Protein AF-A0A7Y5F220-F1 (afdb_monomer)

Mean predicted aligned error: 10.89 Å

Radius of gyration: 19.37 Å; Cα contacts (8 Å, |Δi|>4): 154; chains: 1; bounding box: 37×71×41 Å

pLDDT: mean 78.8, std 21.24, range [31.64, 95.75]

Nearest PDB structures (foldseek):
  3aax-assembly2_B  TM=9.443E-01  e=2.904E-07  Mycobacterium tuberculosis
  3aax-assembly1_A  TM=9.428E-01  e=3.539E-07  Mycobacterium tuberculosis
  3hwi-assembly2_B  TM=8.408E-01  e=4.038E-07  Mycobacterium tuberculosis
  3aay-assembly2_B  TM=8.933E-01  e=9.514E-07  Mycobacterium tuberculosis
  3aay-assembly1_A  TM=9.345E-01  e=2.732E-06  Mycobacterium tuberculosis

Sequence (133 aa):
MASRTSGSSKFSDRGGHLGKQFPFGFPLYAAGHIPGAINLAAYRKAEVDGSFKAWCAPIVREDGMSKSPEELIVLVQSVGITSAKENITHCLSGGLSTNAWFVLTQLLGDPNLREHDRFWAEWGNPVDMPVEK

Foldseek 3Di:
DDDDDDDDDDPDDPPDDPDDADPPRADDFDPFDAPPDQDQDWDFDADPVRHTDDIGGPQADPVRHGDALVVVVVSCVVSPHDLVAQAEFAAAQCPRRVVVQCCCCVRVVSPRYYYDNCHSSNQRPDPPRDGHD

Secondary structure (DSSP, 8-state):
---PPP----------------TT----PPSSB-TT------EEEE-TTS-EEEEE-TTB-TTSPBPPHHHHHHHHHHTT--TTS-EEE--SSSHHHHHHHHHHHHHH--TTEEE-SS-HHHHTSSTTS--B-

Solvent-accessible surface area (backbone atoms only — not comparable to full-atom values): 8644 Å² total; per-residue (Å²): 140,86,86,81,84,86,81,85,75,87,84,77,80,88,79,81,82,90,82,70,66,51,101,78,74,50,77,78,53,58,87,58,44,61,68,92,64,76,78,79,69,62,45,83,42,56,44,97,88,63,46,86,68,47,80,42,54,80,60,44,43,96,87,69,45,69,52,53,61,71,58,44,52,54,54,40,46,75,65,72,50,59,77,92,44,80,42,72,34,61,35,60,79,42,72,62,18,52,51,50,43,49,49,44,37,73,66,65,58,38,86,43,62,42,72,46,88,74,16,41,68,62,54,34,58,54,89,83,53,75,70,36,121

Structure (mmCIF, N/CA/C/O backbone):
data_AF-A0A7Y5F220-F1
#
_entry.id   AF-A0A7Y5F220-F1
#
loop_
_atom_site.group_PDB
_atom_site.id
_atom_site.type_symbol
_atom_site.label_atom_id
_atom_site.label_alt_id
_atom_site.label_comp_id
_atom_site.label_asym_id
_atom_site.label_entity_id
_atom_site.label_seq_id
_atom_site.pdbx_PDB_ins_code
_atom_site.Cartn_x
_atom_site.Cartn_y
_atom_site.Cartn_z
_atom_site.occupancy
_atom_site.B_iso_or_equiv
_atom_site.auth_seq_id
_atom_site.auth_comp_id
_atom_site.auth_asym_id
_atom_site.auth_atom_id
_atom_site.pdbx_PDB_model_num
ATOM 1 N N . MET A 1 1 ? 15.619 -47.657 -21.006 1.00 38.44 1 MET A N 1
ATOM 2 C CA . MET A 1 1 ? 15.437 -47.015 -22.325 1.00 38.44 1 MET A CA 1
ATOM 3 C C . MET A 1 1 ? 14.268 -46.058 -22.215 1.00 38.44 1 MET A C 1
ATOM 5 O O . MET A 1 1 ? 13.185 -46.485 -21.847 1.00 38.44 1 MET A O 1
ATOM 9 N N . ALA A 1 2 ? 14.533 -44.767 -22.396 1.00 31.86 2 ALA A N 1
ATOM 10 C CA . ALA A 1 2 ? 13.570 -43.683 -22.258 1.00 31.86 2 ALA A CA 1
ATOM 11 C C . ALA A 1 2 ? 13.035 -43.271 -23.633 1.00 31.86 2 ALA A C 1
ATOM 13 O O . ALA A 1 2 ? 13.806 -43.211 -24.586 1.00 31.86 2 ALA A O 1
ATOM 14 N N . SER A 1 3 ? 11.759 -42.896 -23.714 1.00 32.06 3 SER A N 1
ATOM 15 C CA . SER A 1 3 ? 11.271 -42.001 -24.766 1.00 32.06 3 SER A CA 1
ATOM 16 C C . SER A 1 3 ? 10.140 -41.129 -24.218 1.00 32.06 3 SER A C 1
ATOM 18 O O . SER A 1 3 ? 8.981 -41.536 -24.176 1.00 32.06 3 SER A O 1
ATOM 20 N N . ARG A 1 4 ? 10.491 -39.924 -23.757 1.00 31.64 4 ARG A N 1
ATOM 21 C CA . ARG A 1 4 ? 9.550 -38.813 -23.582 1.00 31.64 4 ARG A CA 1
ATOM 22 C C . ARG A 1 4 ? 9.616 -37.965 -24.846 1.00 31.64 4 ARG A C 1
ATOM 24 O O . ARG A 1 4 ? 10.677 -37.450 -25.180 1.00 31.64 4 ARG A O 1
ATOM 31 N N . THR A 1 5 ? 8.495 -37.837 -25.541 1.00 35.38 5 THR A N 1
ATOM 32 C CA . THR A 1 5 ? 8.313 -36.895 -26.646 1.00 35.38 5 THR A CA 1
ATOM 33 C C . THR A 1 5 ? 8.130 -35.485 -26.090 1.00 35.38 5 THR A C 1
ATOM 35 O O . THR A 1 5 ? 7.260 -35.237 -25.255 1.00 35.38 5 THR A O 1
ATOM 38 N N . SER A 1 6 ? 8.994 -34.580 -26.540 1.00 31.95 6 SER A N 1
ATOM 39 C CA . SER A 1 6 ? 9.086 -33.168 -26.177 1.00 31.95 6 SER A CA 1
ATOM 40 C C . SER A 1 6 ? 7.985 -32.331 -26.836 1.00 31.95 6 SER A C 1
ATOM 42 O O . SER A 1 6 ? 7.958 -32.205 -28.059 1.00 31.95 6 SER A O 1
ATOM 44 N N . GLY A 1 7 ? 7.120 -31.712 -26.032 1.00 32.28 7 GLY A N 1
ATOM 45 C CA . GLY A 1 7 ? 6.289 -30.581 -26.448 1.00 32.28 7 GLY A CA 1
ATOM 46 C C . GLY A 1 7 ? 7.016 -29.275 -26.134 1.00 32.28 7 GLY A C 1
ATOM 47 O O . GLY A 1 7 ? 7.249 -28.960 -24.971 1.00 32.28 7 GLY A O 1
ATOM 48 N N . SER A 1 8 ? 7.422 -28.547 -27.170 1.00 31.78 8 SER A N 1
ATOM 49 C CA . SER A 1 8 ? 8.147 -27.279 -27.092 1.00 31.78 8 SER A CA 1
ATOM 50 C C . SER A 1 8 ? 7.242 -26.136 -26.609 1.00 31.78 8 SER A C 1
ATOM 52 O O . SER A 1 8 ? 6.363 -25.699 -27.356 1.00 31.78 8 SER A O 1
ATOM 54 N N . SER A 1 9 ? 7.478 -25.601 -25.409 1.00 36.97 9 SER A N 1
ATOM 55 C CA . SER A 1 9 ? 7.013 -24.257 -25.054 1.00 36.97 9 SER A CA 1
ATOM 56 C C . SER A 1 9 ? 8.046 -23.234 -25.532 1.00 36.97 9 SER A C 1
ATOM 58 O O . SER A 1 9 ? 9.253 -23.391 -25.347 1.00 36.97 9 SER A O 1
ATOM 60 N N . LYS A 1 10 ? 7.570 -22.199 -26.228 1.00 33.62 10 LYS A N 1
ATOM 61 C CA . LYS A 1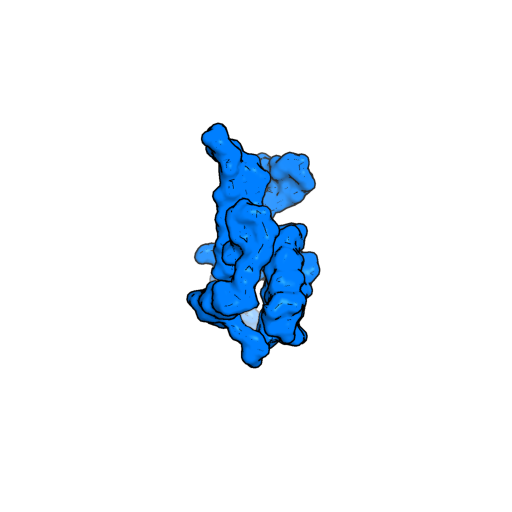 10 ? 8.394 -21.097 -26.724 1.00 33.62 10 LYS A CA 1
ATOM 62 C C . LYS A 1 10 ? 8.922 -20.293 -25.532 1.00 33.62 10 LYS A C 1
ATOM 64 O O . LYS A 1 10 ? 8.194 -19.495 -24.951 1.00 33.62 10 LYS A O 1
ATOM 69 N N . PHE A 1 11 ? 10.187 -20.510 -25.184 1.00 36.03 11 PHE A N 1
ATOM 70 C CA . PHE A 1 11 ? 10.968 -19.635 -24.315 1.00 36.03 11 PHE A CA 1
ATOM 71 C C . PHE A 1 11 ? 11.348 -18.394 -25.133 1.00 36.03 11 PHE A C 1
ATOM 73 O O . PHE A 1 11 ? 12.267 -18.428 -25.946 1.00 36.03 11 PHE A O 1
ATOM 80 N N . SER A 1 12 ? 10.549 -17.336 -25.008 1.00 39.09 12 SER A N 1
ATOM 81 C CA . SER A 1 12 ? 10.733 -16.083 -25.741 1.00 39.09 12 SER A CA 1
ATOM 82 C C . SER A 1 12 ? 11.480 -15.070 -24.879 1.00 39.09 12 SER A C 1
ATOM 84 O O . SER A 1 12 ? 10.892 -14.426 -24.016 1.00 39.09 12 SER A O 1
ATOM 86 N N . ASP A 1 13 ? 12.773 -14.957 -25.169 1.00 41.94 13 ASP A N 1
ATOM 87 C CA . ASP A 1 13 ? 13.575 -13.731 -25.216 1.00 41.94 13 ASP A CA 1
ATOM 88 C C . ASP A 1 13 ? 13.381 -12.689 -24.098 1.00 41.94 13 ASP A C 1
ATOM 90 O O . ASP A 1 13 ? 12.624 -11.725 -24.206 1.00 41.94 13 ASP A O 1
ATOM 94 N N . ARG A 1 14 ? 14.197 -12.815 -23.046 1.00 48.56 14 ARG A N 1
ATOM 95 C CA . ARG A 1 14 ? 14.687 -11.659 -22.277 1.00 48.56 14 ARG A CA 1
ATOM 96 C C . ARG A 1 14 ? 16.211 -11.606 -22.346 1.00 48.56 14 ARG A C 1
ATOM 98 O O . ARG A 1 14 ? 16.907 -11.636 -21.336 1.00 48.56 14 ARG A O 1
ATOM 105 N N . GLY A 1 15 ? 16.720 -11.576 -23.576 1.00 37.06 15 GLY A N 1
ATOM 106 C CA . GLY A 1 15 ? 18.115 -11.305 -23.887 1.00 37.06 15 GLY A CA 1
ATOM 107 C C . GLY A 1 15 ? 18.388 -9.804 -23.929 1.00 37.06 15 GLY A C 1
ATOM 108 O O . GLY A 1 15 ? 18.036 -9.137 -24.894 1.00 37.06 15 GLY A O 1
ATOM 109 N N . GLY A 1 16 ? 19.063 -9.311 -22.888 1.00 38.00 16 GLY A N 1
ATOM 110 C CA . GLY A 1 16 ? 19.794 -8.045 -22.878 1.00 38.00 16 GLY A CA 1
ATOM 111 C C . GLY A 1 16 ? 18.931 -6.811 -22.660 1.00 38.00 16 GLY A C 1
ATOM 112 O O . GLY A 1 16 ? 18.044 -6.553 -23.447 1.00 38.00 16 GLY A O 1
ATOM 113 N N . HIS A 1 17 ? 19.232 -6.046 -21.611 1.00 36.12 17 HIS A N 1
ATOM 114 C CA . HIS A 1 17 ? 19.249 -4.575 -21.548 1.00 36.12 17 HIS A CA 1
ATOM 115 C C . HIS A 1 17 ? 19.992 -4.223 -20.244 1.00 36.12 17 HIS A C 1
ATOM 117 O O . HIS A 1 17 ? 19.419 -3.760 -19.259 1.00 36.12 17 HIS A O 1
ATOM 123 N N . LEU A 1 18 ? 21.300 -4.515 -20.215 1.00 39.56 18 LEU A N 1
ATOM 124 C CA . LEU A 1 18 ? 22.198 -3.848 -19.276 1.00 39.56 18 LEU A CA 1
ATOM 125 C C . LEU A 1 18 ? 22.241 -2.370 -19.672 1.00 39.56 18 LEU A C 1
ATOM 127 O O . LEU A 1 18 ? 22.681 -2.045 -20.771 1.00 39.56 18 LEU A O 1
ATOM 131 N N . GLY A 1 19 ? 21.830 -1.486 -18.766 1.00 38.06 19 GLY A N 1
ATOM 132 C CA . GLY A 1 19 ? 22.300 -0.104 -18.804 1.00 38.06 19 GLY A CA 1
ATOM 133 C C . GLY A 1 19 ? 21.236 0.978 -18.896 1.00 38.06 19 GLY A C 1
ATOM 134 O O . GLY A 1 19 ? 21.297 1.783 -19.817 1.00 38.06 19 GLY A O 1
ATOM 135 N N . LYS A 1 20 ? 20.353 1.078 -17.893 1.00 35.75 20 LYS A N 1
ATOM 136 C CA . LYS A 1 20 ? 19.949 2.380 -17.322 1.00 35.75 20 LYS A CA 1
ATOM 137 C C . LYS A 1 20 ? 19.762 2.221 -15.815 1.00 35.75 20 LYS A C 1
ATOM 139 O O . LYS A 1 20 ? 18.737 1.739 -15.353 1.00 35.75 20 LYS A O 1
ATOM 144 N N . GLN A 1 21 ? 20.798 2.567 -15.063 1.00 33.50 21 GLN A N 1
ATOM 145 C CA . GLN A 1 21 ? 20.787 2.568 -13.605 1.00 33.50 21 GLN A CA 1
ATOM 146 C C . GLN A 1 21 ? 19.962 3.774 -13.131 1.00 33.50 21 GLN A C 1
ATOM 148 O O . GLN A 1 21 ? 20.224 4.899 -13.556 1.00 33.50 21 GLN A O 1
ATOM 153 N N . PHE A 1 22 ? 18.955 3.565 -12.276 1.00 42.53 22 PHE A N 1
ATOM 154 C CA . PHE A 1 22 ? 18.404 4.670 -11.481 1.00 42.53 22 PHE A CA 1
ATOM 155 C C . PHE A 1 22 ? 19.538 5.239 -10.602 1.00 42.53 22 PHE A C 1
ATOM 157 O O . PHE A 1 22 ? 20.440 4.476 -10.244 1.00 42.53 22 PHE A O 1
ATOM 164 N N . PRO A 1 23 ? 19.516 6.525 -10.198 1.0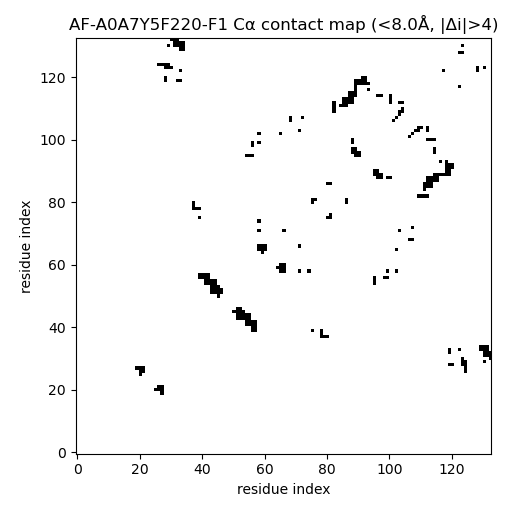0 42.12 23 PRO A N 1
ATOM 165 C CA . PRO A 1 23 ? 20.601 7.164 -9.433 1.00 42.12 23 PRO A CA 1
ATOM 166 C C . PRO A 1 23 ? 20.941 6.500 -8.080 1.00 42.12 23 PRO A C 1
ATOM 168 O O . PRO A 1 23 ? 21.866 6.936 -7.406 1.00 42.12 23 PRO A O 1
ATOM 171 N N . PHE A 1 24 ? 20.243 5.425 -7.701 1.00 50.91 24 PHE A N 1
ATOM 172 C CA . PHE A 1 24 ? 20.463 4.631 -6.492 1.00 50.91 24 PHE A CA 1
ATOM 173 C C . PHE A 1 24 ? 20.958 3.198 -6.739 1.00 50.91 24 PHE A C 1
ATOM 175 O O . PHE A 1 24 ? 20.881 2.357 -5.853 1.00 50.91 24 PHE A O 1
ATOM 182 N N . GLY A 1 25 ? 21.479 2.880 -7.924 1.00 41.69 25 GLY A N 1
ATOM 183 C CA . GLY A 1 25 ? 22.215 1.628 -8.116 1.00 41.69 25 GLY A CA 1
ATOM 184 C C . GLY A 1 25 ? 21.365 0.364 -8.297 1.00 41.69 25 GLY A C 1
ATOM 185 O O . GLY A 1 25 ? 21.923 -0.694 -8.574 1.00 41.69 25 GLY A O 1
ATOM 186 N N . PHE A 1 26 ? 20.040 0.465 -8.201 1.00 48.81 26 PHE A N 1
ATOM 187 C CA . PHE A 1 26 ? 19.127 -0.666 -8.347 1.00 48.81 26 PHE A CA 1
ATOM 188 C C . PHE A 1 26 ? 18.991 -1.138 -9.812 1.00 48.81 26 PHE A C 1
ATOM 190 O O . PHE A 1 26 ? 18.882 -0.295 -10.712 1.00 48.81 26 PHE A O 1
ATOM 197 N N . PRO A 1 27 ? 18.996 -2.462 -10.080 1.00 54.03 27 PRO A N 1
ATOM 198 C CA . PRO A 1 27 ? 18.744 -3.005 -11.414 1.00 54.03 27 PRO A CA 1
ATOM 199 C C . PRO A 1 27 ? 17.330 -2.649 -11.899 1.00 54.03 27 PRO A C 1
ATOM 201 O O . PRO A 1 27 ? 16.408 -2.483 -11.104 1.00 54.03 27 PRO A O 1
ATOM 204 N N . LEU A 1 28 ? 17.159 -2.520 -13.219 1.00 57.06 28 LEU A N 1
ATOM 205 C CA . LEU A 1 28 ? 15.848 -2.316 -13.839 1.00 57.06 28 LEU A CA 1
ATOM 206 C C . LEU A 1 28 ? 14.960 -3.535 -13.556 1.00 57.06 28 LEU A C 1
ATOM 208 O O . LEU A 1 28 ? 15.219 -4.621 -14.070 1.00 57.06 28 LEU A O 1
ATOM 212 N N . TYR A 1 29 ? 13.918 -3.352 -12.750 1.00 69.12 29 TYR A N 1
ATOM 213 C CA . TYR A 1 29 ? 12.925 -4.391 -12.477 1.00 69.12 29 TYR A CA 1
ATOM 214 C C . TYR A 1 29 ? 12.020 -4.610 -13.689 1.00 69.12 29 TYR A C 1
ATOM 216 O O . TYR A 1 29 ? 11.784 -3.688 -14.476 1.00 69.12 29 TYR A O 1
ATOM 224 N N . ALA A 1 30 ? 11.466 -5.817 -13.823 1.00 76.88 30 ALA A N 1
ATOM 225 C CA . ALA A 1 30 ? 10.402 -6.052 -14.790 1.00 76.88 30 ALA A CA 1
ATOM 226 C C . ALA A 1 30 ? 9.251 -5.052 -14.562 1.00 76.88 30 ALA A C 1
ATOM 228 O O . ALA A 1 30 ? 8.835 -4.815 -13.427 1.00 76.88 30 ALA A O 1
ATOM 229 N N . ALA A 1 31 ? 8.740 -4.456 -15.641 1.00 80.44 31 ALA A N 1
ATOM 230 C CA . ALA A 1 31 ? 7.508 -3.679 -15.576 1.00 80.44 31 ALA A CA 1
ATOM 231 C C . ALA A 1 31 ? 6.320 -4.633 -15.384 1.00 80.44 31 ALA A C 1
ATOM 233 O O . ALA A 1 31 ? 6.196 -5.606 -16.135 1.00 80.44 31 ALA A O 1
ATOM 234 N N . GLY A 1 32 ? 5.476 -4.343 -14.395 1.00 86.69 32 GLY A N 1
ATOM 235 C CA . GLY A 1 32 ? 4.301 -5.139 -14.052 1.00 86.69 32 GLY A CA 1
ATOM 236 C C . GLY A 1 32 ? 4.007 -5.114 -12.554 1.00 86.69 32 GLY A C 1
ATOM 237 O O . GLY A 1 32 ? 4.494 -4.241 -11.831 1.00 86.69 32 GLY A O 1
ATOM 238 N N . HIS A 1 33 ? 3.220 -6.084 -12.100 1.00 88.94 33 HIS A N 1
ATOM 239 C CA . HIS A 1 33 ? 2.904 -6.311 -10.692 1.00 88.94 33 HIS A CA 1
ATOM 240 C C . HIS A 1 33 ? 2.827 -7.809 -10.367 1.00 88.94 33 HIS A C 1
ATOM 242 O O . HIS A 1 33 ? 2.851 -8.667 -11.256 1.00 88.94 33 HIS A O 1
ATOM 248 N N . ILE A 1 34 ? 2.762 -8.127 -9.069 1.00 89.38 34 ILE A N 1
ATOM 249 C CA . ILE A 1 34 ? 2.571 -9.502 -8.601 1.00 89.38 34 ILE A CA 1
ATOM 250 C C . ILE A 1 34 ? 1.192 -9.980 -9.089 1.00 89.38 34 ILE A C 1
ATOM 252 O O . ILE A 1 34 ? 0.219 -9.227 -8.957 1.00 89.38 34 ILE A O 1
ATOM 256 N N . PRO A 1 35 ? 1.089 -11.195 -9.655 1.00 90.19 35 PRO A N 1
ATOM 257 C CA . PRO A 1 35 ? -0.183 -11.738 -10.100 1.00 90.19 35 PRO A CA 1
ATOM 258 C C . PRO A 1 35 ? -1.247 -11.760 -9.003 1.00 90.19 35 PRO A C 1
ATOM 260 O O . PRO A 1 35 ? -0.978 -12.200 -7.884 1.00 90.19 35 PRO A O 1
ATOM 263 N N . GLY A 1 36 ? -2.449 -11.278 -9.321 1.00 89.31 36 GLY A N 1
ATOM 264 C CA . GLY A 1 36 ? -3.568 -11.221 -8.373 1.00 89.31 36 GLY A CA 1
ATOM 265 C C . GLY A 1 36 ? -3.442 -10.169 -7.261 1.00 89.31 36 GLY A C 1
ATOM 266 O O . GLY A 1 36 ? -4.296 -10.125 -6.372 1.00 89.31 36 GLY A O 1
ATOM 267 N N . ALA A 1 37 ? -2.412 -9.316 -7.287 1.00 91.06 37 ALA A N 1
ATOM 268 C CA . ALA A 1 37 ? -2.291 -8.209 -6.345 1.00 91.06 37 ALA A CA 1
ATOM 269 C C . ALA A 1 37 ? -3.391 -7.160 -6.570 1.00 91.06 37 ALA A C 1
ATOM 271 O O . ALA A 1 37 ? -3.699 -6.777 -7.698 1.00 91.06 37 ALA A O 1
ATOM 272 N N . ILE A 1 38 ? -3.955 -6.654 -5.472 1.00 91.94 38 ILE A N 1
ATOM 273 C CA . ILE A 1 38 ? -4.918 -5.552 -5.496 1.00 91.94 38 ILE A CA 1
ATOM 274 C C . ILE A 1 38 ? -4.151 -4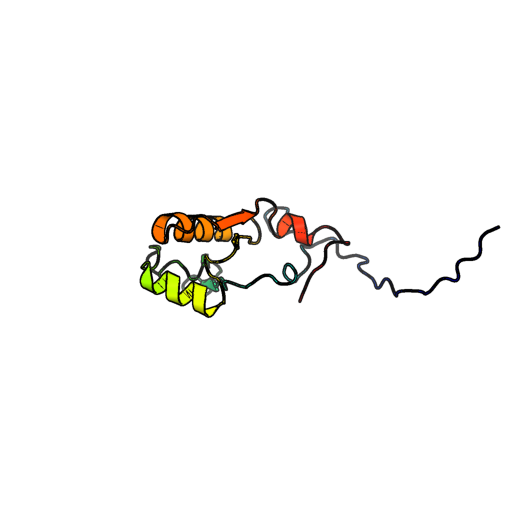.234 -5.421 1.00 91.94 38 ILE A C 1
ATOM 276 O O . ILE A 1 38 ? -3.337 -4.027 -4.520 1.00 91.94 38 ILE A O 1
ATOM 280 N N . ASN A 1 39 ? -4.426 -3.323 -6.352 1.00 91.12 39 ASN A N 1
ATOM 281 C CA . ASN A 1 39 ? -3.720 -2.052 -6.423 1.00 91.12 39 ASN A CA 1
ATOM 282 C C . ASN A 1 39 ? -4.402 -0.973 -5.567 1.00 91.12 39 ASN A C 1
ATOM 284 O O . ASN A 1 39 ? -5.478 -0.480 -5.905 1.00 91.12 39 ASN A O 1
ATOM 288 N N . LEU A 1 40 ? -3.733 -0.561 -4.490 1.00 91.19 40 LEU A N 1
ATOM 289 C CA . LEU A 1 40 ? -4.026 0.688 -3.793 1.00 91.19 40 LEU A CA 1
ATOM 290 C C . LEU A 1 40 ? -3.207 1.814 -4.442 1.00 91.19 40 LEU A C 1
ATOM 292 O O . LEU A 1 40 ? -2.075 2.089 -4.040 1.00 91.19 40 LEU A O 1
ATOM 296 N N . ALA A 1 41 ? -3.776 2.426 -5.481 1.00 88.94 41 ALA A N 1
ATOM 297 C CA . ALA A 1 41 ? -3.039 3.259 -6.428 1.00 88.94 41 ALA A CA 1
ATOM 298 C C . ALA A 1 41 ? -2.359 4.474 -5.775 1.00 88.94 41 ALA A C 1
ATOM 300 O O . ALA A 1 41 ? -3.004 5.454 -5.393 1.00 88.94 41 ALA A O 1
ATOM 301 N N . ALA A 1 42 ? -1.029 4.420 -5.694 1.00 90.44 42 ALA A N 1
ATOM 302 C CA . ALA A 1 42 ? -0.207 5.571 -5.356 1.00 90.44 42 ALA A CA 1
ATOM 303 C C . ALA A 1 42 ? -0.185 6.578 -6.512 1.00 90.44 42 ALA A C 1
ATOM 305 O O . ALA A 1 42 ? -0.240 6.207 -7.686 1.00 90.44 42 ALA A O 1
ATOM 306 N N . TYR A 1 43 ? -0.052 7.859 -6.183 1.00 90.56 43 TYR A N 1
ATOM 307 C CA . TYR A 1 43 ? -0.015 8.938 -7.165 1.00 90.56 43 TYR A CA 1
ATOM 308 C C . TYR A 1 43 ? 1.259 9.772 -7.037 1.00 90.56 43 TYR A C 1
ATOM 310 O O . TYR A 1 43 ? 1.873 9.873 -5.972 1.00 90.56 43 TYR A O 1
ATOM 318 N N . ARG A 1 44 ? 1.673 10.365 -8.159 1.00 91.81 44 ARG A N 1
ATOM 319 C CA . ARG A 1 44 ? 2.843 11.241 -8.234 1.00 91.81 44 ARG A CA 1
ATOM 320 C C . ARG A 1 44 ? 2.467 12.640 -7.756 1.00 91.81 44 ARG A C 1
ATOM 322 O O . ARG A 1 44 ? 1.624 13.291 -8.368 1.00 91.81 44 ARG A O 1
ATOM 329 N N . LYS A 1 45 ? 3.157 13.132 -6.731 1.00 91.38 45 LYS A N 1
ATOM 330 C CA . LYS A 1 45 ? 3.144 14.543 -6.338 1.00 91.38 45 LYS A CA 1
ATOM 331 C C . LYS A 1 45 ? 4.261 15.276 -7.076 1.00 91.38 45 LYS A C 1
ATOM 333 O O . LYS A 1 45 ? 5.403 14.807 -7.113 1.00 91.38 45 LYS A O 1
ATOM 338 N N . ALA A 1 46 ? 3.920 16.412 -7.671 1.00 94.31 46 ALA A N 1
ATOM 339 C CA . ALA A 1 46 ? 4.862 17.292 -8.349 1.00 94.31 46 ALA A CA 1
ATOM 340 C C . ALA A 1 46 ? 5.076 18.582 -7.547 1.00 94.31 46 ALA A C 1
ATOM 342 O O . ALA A 1 46 ? 4.215 18.964 -6.752 1.00 94.31 46 ALA A O 1
ATOM 343 N N . GLU A 1 47 ? 6.217 19.233 -7.750 1.00 94.56 47 GLU A N 1
ATOM 344 C CA . GLU A 1 47 ? 6.407 20.630 -7.352 1.00 94.56 47 GLU A CA 1
ATOM 345 C C . GLU A 1 47 ? 5.655 21.576 -8.306 1.00 94.56 47 GLU A C 1
ATOM 347 O O . GLU A 1 47 ? 5.117 21.153 -9.333 1.00 94.56 47 GLU A O 1
ATOM 352 N N . VAL A 1 48 ? 5.628 22.872 -7.975 1.00 94.56 48 VAL A N 1
ATOM 353 C CA . VAL A 1 48 ? 4.965 23.915 -8.786 1.00 94.56 48 VAL A CA 1
ATOM 354 C C . VAL A 1 48 ? 5.529 23.984 -10.211 1.00 94.56 48 VAL A C 1
ATOM 356 O O . VAL A 1 48 ? 4.793 24.264 -11.151 1.00 94.56 48 VAL A O 1
ATOM 359 N N . ASP A 1 49 ? 6.816 23.683 -10.386 1.00 95.75 49 ASP A N 1
ATOM 360 C CA . ASP A 1 49 ? 7.489 23.631 -11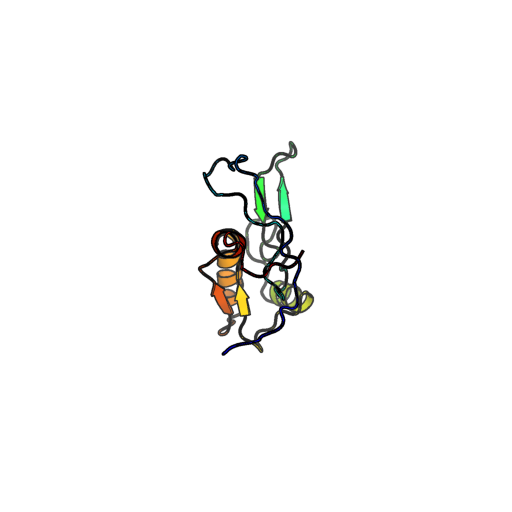.690 1.00 95.75 49 ASP A CA 1
ATOM 361 C C . ASP A 1 49 ? 7.251 22.316 -12.464 1.00 95.75 49 ASP A C 1
ATOM 363 O O . ASP A 1 49 ? 7.784 22.120 -13.555 1.00 95.75 49 ASP A O 1
ATOM 367 N N . GLY A 1 50 ? 6.454 21.398 -11.908 1.00 94.00 50 GLY A N 1
ATOM 368 C CA . GLY A 1 50 ? 6.148 20.099 -12.498 1.00 94.00 50 GLY A CA 1
ATOM 369 C C . GLY A 1 50 ? 7.202 19.017 -12.246 1.00 94.00 50 GLY A C 1
ATOM 370 O O . GLY A 1 50 ? 6.978 17.864 -12.640 1.00 94.00 50 GLY A O 1
ATOM 371 N N . SER A 1 51 ? 8.315 19.324 -11.572 1.00 95.31 51 SER A N 1
ATOM 372 C CA . SER A 1 51 ? 9.334 18.338 -11.195 1.00 95.31 51 SER A CA 1
ATOM 373 C C . SER A 1 51 ? 8.787 17.308 -10.196 1.00 95.31 51 SER A C 1
ATOM 375 O O . SER A 1 51 ? 7.776 17.523 -9.526 1.00 95.31 51 SER A O 1
ATOM 377 N N . PHE A 1 52 ? 9.383 16.110 -10.157 1.00 93.69 52 PHE A N 1
ATOM 378 C CA . PHE A 1 52 ? 8.936 15.053 -9.243 1.00 93.69 52 PHE A CA 1
ATOM 379 C C . PHE A 1 52 ? 9.274 15.428 -7.798 1.00 93.69 52 PHE A C 1
ATOM 381 O O . PHE A 1 52 ? 10.439 15.656 -7.490 1.00 93.69 52 PHE A O 1
ATOM 388 N N . LYS A 1 53 ? 8.267 15.414 -6.919 1.00 90.56 53 LYS A N 1
ATOM 389 C CA . LYS A 1 53 ? 8.448 15.624 -5.480 1.00 90.56 53 LYS A CA 1
ATOM 390 C C . LYS A 1 53 ? 8.471 14.301 -4.724 1.00 90.56 53 LYS A C 1
ATOM 392 O O . LYS A 1 53 ? 9.422 14.006 -4.011 1.00 90.56 53 LYS A O 1
ATOM 397 N N . ALA A 1 54 ? 7.397 13.521 -4.849 1.00 89.69 54 ALA A N 1
ATOM 398 C CA . ALA A 1 54 ? 7.222 12.286 -4.092 1.00 89.69 54 ALA A CA 1
ATOM 399 C C . ALA A 1 54 ? 6.158 11.374 -4.710 1.00 89.69 54 ALA A C 1
ATOM 401 O O . ALA A 1 54 ? 5.299 11.814 -5.477 1.00 89.69 54 ALA A O 1
ATOM 402 N N . TRP A 1 55 ? 6.180 10.107 -4.303 1.00 90.50 55 TRP A N 1
ATOM 403 C CA . TRP A 1 55 ? 5.023 9.223 -4.403 1.00 90.50 55 TRP A CA 1
ATOM 404 C C . TRP A 1 55 ? 4.170 9.345 -3.142 1.00 90.50 55 TRP A C 1
ATOM 406 O O . TRP A 1 55 ? 4.708 9.382 -2.036 1.00 90.50 55 TRP A O 1
ATOM 416 N N . CYS A 1 56 ? 2.850 9.385 -3.303 1.00 89.88 56 CYS A N 1
ATOM 417 C CA . CYS A 1 56 ? 1.898 9.502 -2.203 1.00 89.88 56 CYS A CA 1
ATOM 418 C C . CYS A 1 56 ? 0.904 8.340 -2.227 1.00 89.88 56 CYS A C 1
ATOM 420 O O . CYS A 1 56 ? 0.373 7.989 -3.282 1.00 89.88 56 CYS A O 1
ATOM 422 N N . ALA A 1 57 ? 0.647 7.753 -1.058 1.00 91.62 57 ALA A N 1
ATOM 423 C CA . ALA A 1 57 ? -0.388 6.743 -0.890 1.00 91.62 57 ALA A CA 1
ATOM 424 C C . ALA A 1 57 ? -1.759 7.420 -0.692 1.00 91.62 57 ALA A C 1
ATOM 426 O O . ALA A 1 57 ? -1.838 8.441 -0.006 1.00 91.62 57 ALA A O 1
ATOM 427 N N . PRO A 1 58 ? -2.859 6.847 -1.213 1.00 92.69 58 PRO A N 1
ATOM 428 C CA . PRO A 1 58 ? -4.195 7.452 -1.148 1.00 92.69 58 PRO A CA 1
ATOM 429 C C . PRO A 1 58 ? -4.833 7.432 0.257 1.00 92.69 58 PRO A C 1
ATOM 431 O O . PRO A 1 58 ? -5.988 7.824 0.414 1.00 92.69 58 PRO A O 1
ATOM 434 N N . ILE A 1 59 ? -4.088 6.981 1.267 1.00 93.38 59 ILE A N 1
ATOM 435 C CA . ILE A 1 59 ? -4.445 6.901 2.694 1.00 93.38 59 ILE A CA 1
ATOM 436 C C . ILE A 1 59 ? -4.035 8.150 3.489 1.00 93.38 59 ILE A C 1
ATOM 438 O O . ILE A 1 59 ? -4.416 8.298 4.649 1.00 93.38 59 ILE A O 1
ATOM 442 N N . VAL A 1 60 ? -3.257 9.042 2.869 1.00 92.06 60 VAL A N 1
ATOM 443 C CA . VAL A 1 60 ? -2.793 10.306 3.449 1.00 92.06 60 VAL A CA 1
ATOM 444 C C . VAL A 1 60 ? -3.498 11.459 2.733 1.00 92.06 60 VAL A C 1
ATOM 446 O O . VAL A 1 60 ? -3.730 11.408 1.524 1.00 92.06 60 VAL A O 1
ATOM 449 N N . ARG A 1 61 ? -3.877 12.489 3.483 1.00 92.00 61 ARG A N 1
ATOM 450 C CA . ARG A 1 61 ? -4.446 13.743 2.980 1.00 92.00 61 ARG A CA 1
ATOM 451 C C . ARG A 1 61 ? -3.334 14.670 2.478 1.00 92.00 61 ARG A C 1
ATOM 453 O O . ARG A 1 61 ? -2.145 14.423 2.671 1.00 92.00 61 ARG A O 1
ATOM 460 N N . GLU A 1 62 ? -3.706 15.773 1.838 1.00 87.62 62 GLU A N 1
ATOM 461 C CA . GLU A 1 62 ? -2.729 16.712 1.264 1.00 87.62 62 GLU A CA 1
ATOM 462 C C . GLU A 1 62 ? -1.820 17.384 2.302 1.00 87.62 62 GLU A C 1
ATOM 464 O O . GLU A 1 62 ? -0.672 17.712 1.986 1.00 87.62 62 GLU A O 1
ATOM 469 N N . ASP A 1 63 ? -2.317 17.534 3.532 1.00 89.19 63 ASP A N 1
ATOM 470 C CA . ASP A 1 63 ? -1.606 18.091 4.686 1.00 89.19 63 ASP A CA 1
ATOM 471 C C . ASP A 1 63 ? -0.613 17.108 5.334 1.00 89.19 63 ASP A C 1
ATOM 473 O O . ASP A 1 63 ? 0.081 17.468 6.282 1.00 89.19 63 ASP A O 1
ATOM 477 N N . GLY A 1 64 ? -0.519 15.879 4.816 1.00 87.69 64 GLY A N 1
ATOM 478 C CA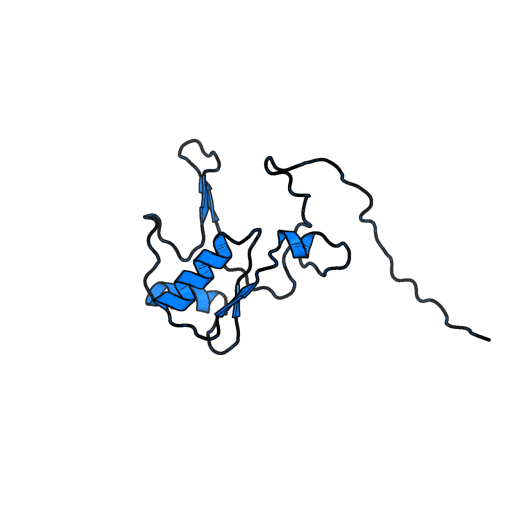 . GLY A 1 64 ? 0.377 14.840 5.321 1.00 87.69 64 GLY A CA 1
ATOM 479 C C . GLY A 1 64 ? -0.192 14.020 6.479 1.00 87.69 64 GLY A C 1
ATOM 480 O O . GLY A 1 64 ? 0.467 13.080 6.919 1.00 87.69 64 GLY A O 1
ATOM 481 N N . MET A 1 65 ? -1.406 14.321 6.947 1.00 91.62 65 MET A N 1
ATOM 482 C CA . MET A 1 65 ? -2.084 13.519 7.964 1.00 91.62 65 MET A CA 1
ATOM 483 C C . MET A 1 65 ? -2.807 12.332 7.330 1.00 91.62 65 MET A C 1
ATOM 485 O O . MET A 1 65 ? -3.265 12.402 6.188 1.00 91.62 65 MET A O 1
ATOM 489 N N . SER A 1 66 ? -2.952 11.238 8.072 1.00 93.44 66 SER A N 1
ATOM 490 C CA . SER A 1 66 ? -3.802 10.123 7.652 1.00 93.44 66 SER A CA 1
ATOM 491 C C . SER A 1 66 ? -5.253 10.575 7.470 1.00 93.44 66 SER A C 1
ATOM 493 O O . SER A 1 66 ? -5.741 11.461 8.176 1.00 93.44 66 SER A O 1
ATOM 495 N N . LYS A 1 67 ? -5.955 9.937 6.534 1.00 95.00 67 LYS A N 1
ATOM 496 C CA . LYS A 1 67 ? -7.414 10.046 6.420 1.00 95.00 67 LYS A CA 1
ATOM 497 C C . LYS A 1 67 ? -8.113 9.526 7.679 1.00 95.00 67 LYS A C 1
ATOM 499 O O . LYS A 1 67 ? -7.509 8.787 8.462 1.00 95.00 67 LYS A O 1
ATOM 504 N N . SER A 1 68 ? -9.370 9.921 7.880 1.00 95.56 68 SER A N 1
ATOM 505 C CA . SER A 1 68 ? -10.159 9.411 9.006 1.00 95.56 68 SER A CA 1
ATOM 506 C C . SER A 1 68 ? -10.415 7.903 8.855 1.00 95.56 68 SER A C 1
ATOM 508 O O . SER A 1 68 ? -10.381 7.384 7.734 1.00 95.56 68 SER A O 1
ATOM 510 N N . PRO A 1 69 ? -10.695 7.174 9.950 1.00 94.44 69 PRO A N 1
ATOM 511 C CA . PRO A 1 69 ? -11.036 5.755 9.875 1.00 94.44 69 PRO A CA 1
ATOM 512 C C . PRO A 1 69 ? -12.172 5.449 8.887 1.00 94.44 69 PRO A C 1
ATOM 514 O O . PRO A 1 69 ? -12.086 4.496 8.116 1.00 94.44 69 PRO A O 1
ATOM 517 N N . GLU A 1 70 ? -13.207 6.287 8.844 1.00 94.94 70 GLU A N 1
ATOM 518 C CA . GLU A 1 70 ? -14.361 6.123 7.954 1.00 94.94 70 GLU A CA 1
ATOM 519 C C . GLU A 1 70 ? -13.957 6.269 6.482 1.00 94.94 70 GLU A C 1
ATOM 521 O O . GLU A 1 70 ? -14.322 5.440 5.646 1.00 94.94 70 GLU A O 1
ATOM 526 N N . GLU A 1 71 ? -13.153 7.287 6.163 1.00 95.31 71 GLU A N 1
ATOM 527 C CA . GLU A 1 71 ? -12.619 7.500 4.815 1.00 95.31 71 GLU A CA 1
ATOM 528 C C . GLU A 1 71 ? -11.713 6.343 4.375 1.00 95.31 71 GLU A C 1
ATOM 530 O O . GLU A 1 71 ? -11.748 5.925 3.215 1.00 95.31 71 GLU A O 1
ATOM 535 N N . LEU A 1 72 ? -10.901 5.817 5.297 1.00 94.81 72 LEU A N 1
ATOM 536 C CA . LEU A 1 72 ? -10.009 4.691 5.039 1.00 94.81 72 LEU A CA 1
ATOM 537 C C . LEU A 1 72 ? -10.791 3.406 4.767 1.00 94.81 72 LEU A C 1
ATOM 539 O O . LEU A 1 72 ? -10.461 2.709 3.811 1.00 94.81 72 LEU A O 1
ATOM 543 N N . ILE A 1 73 ? -11.839 3.116 5.546 1.00 93.38 73 ILE A N 1
ATOM 544 C CA . ILE A 1 73 ? -12.713 1.951 5.337 1.00 93.38 73 ILE A CA 1
ATOM 545 C C . ILE A 1 73 ? -13.344 2.004 3.945 1.00 93.38 73 ILE A C 1
ATOM 547 O O . ILE A 1 73 ? -13.257 1.031 3.196 1.00 93.38 73 ILE A O 1
ATOM 551 N N . VAL A 1 74 ? -13.923 3.149 3.570 1.00 95.00 74 VAL A N 1
ATOM 552 C CA . VAL A 1 74 ? -14.527 3.333 2.242 1.00 95.00 74 VAL A CA 1
ATOM 553 C C . VAL A 1 74 ? -13.485 3.135 1.141 1.00 95.00 74 VAL A C 1
ATOM 555 O O . VAL A 1 74 ? -13.738 2.424 0.166 1.00 95.00 74 VAL A O 1
ATOM 558 N N . LEU A 1 75 ? -12.293 3.713 1.306 1.00 94.50 75 LEU A N 1
ATOM 559 C CA . LEU A 1 75 ? -11.204 3.593 0.342 1.00 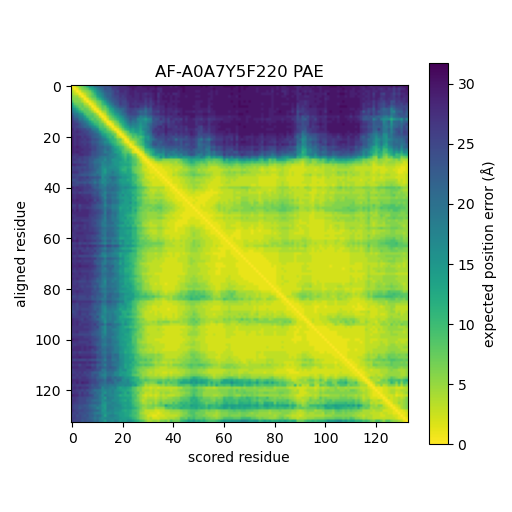94.50 75 LEU A CA 1
ATOM 560 C C . LEU A 1 75 ? -10.775 2.136 0.132 1.00 94.50 75 LEU A C 1
ATOM 562 O O . LEU A 1 75 ? -10.741 1.676 -1.008 1.00 94.50 75 LEU A O 1
ATOM 566 N N . VAL A 1 76 ? -10.451 1.401 1.198 1.00 92.56 76 VAL A N 1
ATOM 567 C CA . VAL A 1 76 ? -9.944 0.024 1.070 1.00 92.56 76 VAL A CA 1
ATOM 568 C C . VAL A 1 76 ? -11.022 -0.933 0.557 1.00 92.56 76 VAL A C 1
ATOM 570 O O . VAL A 1 76 ? -10.741 -1.779 -0.292 1.00 92.56 76 VAL A O 1
ATOM 573 N N . GLN A 1 77 ? -12.278 -0.748 0.971 1.00 93.38 77 GLN A N 1
ATOM 574 C CA . GLN A 1 77 ? -13.395 -1.551 0.472 1.00 93.38 77 GLN A CA 1
ATOM 575 C C . GLN A 1 77 ? -13.678 -1.293 -1.011 1.00 93.38 77 GLN A C 1
ATOM 577 O O . GLN A 1 77 ? -14.012 -2.234 -1.729 1.00 93.38 77 GLN A O 1
ATOM 582 N N . SER A 1 78 ? -13.488 -0.059 -1.496 1.00 94.38 78 SER A N 1
ATOM 583 C CA . SER A 1 78 ? -13.686 0.277 -2.915 1.00 94.38 78 SER A CA 1
ATOM 584 C C . SER A 1 78 ? -12.756 -0.490 -3.861 1.00 94.38 78 SER A C 1
ATOM 586 O O . SER A 1 78 ? -13.110 -0.723 -5.014 1.00 94.38 78 SER A O 1
ATOM 588 N N . VAL A 1 79 ? -11.598 -0.934 -3.361 1.00 92.50 79 VAL A N 1
ATOM 589 C CA . VAL A 1 79 ? -10.644 -1.777 -4.098 1.00 92.50 79 VAL A CA 1
ATOM 590 C C . VAL A 1 79 ? -10.737 -3.260 -3.709 1.00 92.50 79 VAL A C 1
ATOM 592 O O . VAL A 1 79 ? -9.938 -4.069 -4.166 1.00 92.50 79 VAL A O 1
ATOM 595 N N . GLY A 1 80 ? -11.716 -3.650 -2.885 1.00 91.19 80 GLY A N 1
ATOM 596 C CA . GLY A 1 80 ? -11.945 -5.046 -2.494 1.00 91.19 80 GLY A CA 1
ATOM 597 C C . GLY A 1 80 ? -11.018 -5.569 -1.390 1.00 91.19 80 GLY A C 1
ATOM 598 O O . GLY A 1 80 ? -10.853 -6.784 -1.242 1.00 91.19 80 GLY A O 1
ATOM 599 N N . ILE A 1 81 ? -10.407 -4.674 -0.609 1.00 90.56 81 ILE A N 1
ATOM 600 C CA . ILE A 1 81 ? -9.627 -5.027 0.581 1.00 90.56 81 ILE A CA 1
ATOM 601 C C . ILE A 1 81 ? -10.566 -5.044 1.790 1.00 90.56 81 ILE A C 1
ATOM 603 O O . ILE A 1 81 ? -11.277 -4.080 2.071 1.00 90.56 81 ILE A O 1
ATOM 607 N N . THR A 1 82 ? -10.567 -6.162 2.512 1.00 88.25 82 THR A N 1
ATOM 608 C CA . THR A 1 82 ? -11.415 -6.385 3.691 1.00 88.25 82 THR A CA 1
ATOM 609 C C . THR A 1 82 ? -10.639 -7.162 4.743 1.00 88.25 82 THR A C 1
ATOM 611 O O . THR A 1 82 ? -9.929 -8.101 4.380 1.00 88.25 82 THR A O 1
ATOM 614 N N . SER A 1 83 ? -10.868 -6.892 6.026 1.00 85.25 83 SER A N 1
ATOM 615 C CA . SER A 1 83 ? -10.217 -7.605 7.141 1.00 85.25 83 SER A CA 1
ATOM 616 C C . SER A 1 83 ? -10.719 -9.042 7.362 1.00 85.25 83 SER A C 1
ATOM 618 O O . SER A 1 83 ? -10.245 -9.737 8.257 1.00 85.25 83 SER A O 1
ATOM 620 N N . ALA A 1 84 ? -11.671 -9.515 6.546 1.00 86.19 84 ALA A N 1
ATOM 621 C CA . ALA A 1 84 ? -12.185 -10.889 6.578 1.00 86.19 84 ALA A CA 1
ATOM 622 C C . ALA A 1 84 ? -11.163 -11.943 6.111 1.00 86.19 84 ALA A C 1
ATOM 624 O O . ALA A 1 84 ? -11.359 -13.136 6.335 1.00 86.19 84 ALA A O 1
ATOM 625 N N . LYS A 1 85 ? -10.089 -11.510 5.447 1.00 88.31 85 LYS A N 1
ATOM 626 C CA . LYS A 1 85 ? -8.980 -12.346 4.987 1.00 88.31 85 LYS A CA 1
ATOM 627 C C . LYS A 1 85 ? -7.658 -11.728 5.421 1.00 88.31 85 LYS A C 1
ATOM 629 O O . LYS A 1 85 ? -7.593 -10.533 5.704 1.00 88.31 85 LYS A O 1
ATOM 634 N N . GLU A 1 86 ? -6.613 -12.543 5.425 1.00 91.19 86 GLU A N 1
ATOM 635 C CA . GLU A 1 86 ? -5.250 -12.044 5.553 1.00 91.19 86 GLU A CA 1
ATOM 636 C C . GLU A 1 86 ? -4.909 -11.154 4.357 1.00 91.19 86 GLU A C 1
ATOM 638 O O . GLU A 1 86 ? -5.126 -11.525 3.200 1.00 91.19 86 GLU A O 1
ATOM 643 N N . ASN A 1 87 ? -4.401 -9.963 4.655 1.00 92.31 87 ASN A N 1
ATOM 644 C CA . ASN A 1 87 ? -3.960 -9.000 3.662 1.00 92.31 87 ASN A CA 1
ATOM 645 C C . ASN A 1 87 ? -2.467 -8.759 3.866 1.00 92.31 87 ASN A C 1
ATOM 647 O O . ASN A 1 87 ? -1.991 -8.645 4.995 1.00 92.31 87 ASN A O 1
ATOM 651 N N . ILE A 1 88 ? -1.726 -8.665 2.769 1.00 92.88 88 ILE A N 1
ATOM 652 C CA . ILE A 1 88 ? -0.284 -8.451 2.808 1.00 92.88 88 ILE A CA 1
ATOM 653 C C . ILE A 1 88 ? 0.040 -7.232 1.947 1.00 92.88 88 ILE A C 1
ATOM 655 O O . ILE A 1 88 ? -0.246 -7.224 0.749 1.00 92.88 88 ILE A O 1
ATOM 659 N N . THR A 1 89 ? 0.611 -6.188 2.547 1.00 93.44 89 THR A N 1
ATOM 660 C CA . THR A 1 89 ? 1.030 -4.990 1.812 1.00 93.44 89 THR A CA 1
ATOM 661 C C . THR A 1 89 ? 2.406 -5.193 1.185 1.00 93.44 89 THR A C 1
ATOM 663 O O . THR A 1 89 ? 3.299 -5.802 1.772 1.00 93.44 89 THR A O 1
ATOM 666 N N . HIS A 1 90 ? 2.598 -4.658 -0.020 1.00 92.75 90 HIS A N 1
ATOM 667 C CA . HIS A 1 90 ? 3.907 -4.573 -0.661 1.00 92.75 90 HIS A CA 1
ATOM 668 C C . HIS A 1 90 ? 3.953 -3.357 -1.594 1.00 92.75 90 HIS A C 1
ATOM 670 O O . HIS A 1 90 ? 2.923 -2.845 -2.031 1.00 92.75 90 HIS A O 1
ATOM 676 N N . CYS A 1 91 ? 5.153 -2.863 -1.884 1.00 90.38 91 CYS A N 1
ATOM 677 C CA . CYS A 1 91 ? 5.362 -1.816 -2.882 1.00 90.38 91 CYS A CA 1
ATOM 678 C C . CYS A 1 91 ? 6.704 -2.036 -3.595 1.00 90.38 91 CYS A C 1
ATOM 680 O O . CYS A 1 91 ? 7.142 -3.180 -3.728 1.00 90.38 91 CYS A O 1
ATOM 682 N N . LEU A 1 92 ? 7.357 -0.971 -4.072 1.00 87.19 92 LEU A N 1
ATOM 683 C CA . LEU A 1 92 ? 8.661 -1.079 -4.727 1.00 87.19 92 LEU A CA 1
ATOM 684 C C . LEU A 1 92 ? 9.790 -1.426 -3.748 1.00 87.19 92 LEU A C 1
ATOM 686 O O . LEU A 1 92 ? 10.553 -2.351 -4.004 1.00 87.19 92 LEU A O 1
ATOM 690 N N . SER A 1 93 ? 9.881 -0.681 -2.645 1.00 84.19 93 SER A N 1
ATOM 691 C CA . SER A 1 93 ? 11.020 -0.701 -1.714 1.00 84.19 93 SER A CA 1
ATOM 692 C C . SER A 1 93 ? 10.617 -0.374 -0.264 1.00 84.19 93 SER A C 1
ATOM 694 O O . SER A 1 93 ? 11.361 0.288 0.455 1.00 84.19 93 SER A O 1
ATOM 696 N N . GLY A 1 94 ? 9.399 -0.732 0.143 1.00 84.81 94 GLY A N 1
ATOM 697 C CA . GLY A 1 94 ? 8.898 -0.601 1.520 1.00 84.81 94 GLY A CA 1
ATOM 698 C C . GLY A 1 94 ? 8.179 0.701 1.868 1.00 84.81 94 GLY A C 1
ATOM 699 O O . GLY A 1 94 ? 7.131 0.667 2.495 1.00 84.81 94 GLY A O 1
ATOM 700 N N . GLY A 1 95 ? 8.645 1.861 1.399 1.00 88.00 95 GLY A N 1
ATOM 701 C CA . GLY A 1 95 ? 8.154 3.151 1.919 1.00 88.00 95 GLY A CA 1
ATOM 702 C C . GLY A 1 95 ? 6.624 3.345 1.922 1.00 88.00 95 GLY A C 1
ATOM 703 O O . GLY A 1 95 ? 6.054 3.786 2.919 1.00 88.00 95 GLY A O 1
ATOM 704 N N . LEU A 1 96 ? 5.938 2.995 0.829 1.00 91.56 96 LEU A N 1
ATOM 705 C CA . LEU A 1 96 ? 4.477 3.137 0.740 1.00 91.56 96 LEU A CA 1
ATOM 706 C C . LEU A 1 96 ? 3.726 1.984 1.418 1.00 91.56 96 LEU A C 1
ATOM 708 O O . LEU A 1 96 ? 2.660 2.211 1.989 1.00 91.56 96 LEU A O 1
ATOM 712 N N . SER A 1 97 ? 4.266 0.762 1.362 1.00 92.50 97 SER A N 1
ATOM 713 C CA . SER A 1 97 ? 3.638 -0.414 1.976 1.00 92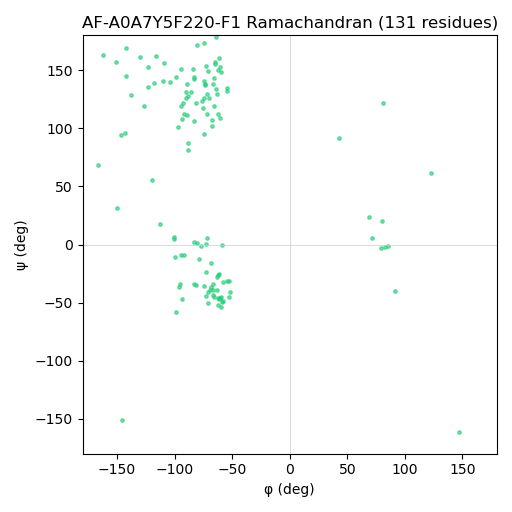.50 97 SER A CA 1
ATOM 714 C C . SER A 1 97 ? 3.673 -0.343 3.493 1.00 92.50 97 SER A C 1
ATOM 716 O O . SER A 1 97 ? 2.657 -0.649 4.112 1.00 92.50 97 SER A O 1
ATOM 718 N N . THR A 1 98 ? 4.772 0.147 4.071 1.00 92.31 98 THR A N 1
ATOM 719 C CA . THR A 1 98 ? 4.906 0.338 5.517 1.00 92.31 98 THR A CA 1
ATOM 720 C C . THR A 1 98 ? 3.955 1.427 5.999 1.00 92.31 98 THR A C 1
ATOM 722 O O . THR A 1 98 ? 3.319 1.280 7.039 1.00 92.31 98 THR A O 1
ATOM 725 N N . ASN A 1 99 ? 3.788 2.506 5.221 1.00 91.75 99 ASN A N 1
ATOM 726 C CA . ASN A 1 99 ? 2.819 3.557 5.538 1.00 91.75 99 ASN A CA 1
ATOM 727 C C . ASN A 1 99 ? 1.383 3.003 5.561 1.00 91.75 99 ASN A C 1
ATOM 729 O O . ASN A 1 99 ? 0.655 3.220 6.528 1.00 91.75 99 ASN A O 1
ATOM 733 N N . ALA A 1 100 ? 1.005 2.222 4.542 1.00 92.56 100 ALA A N 1
ATOM 734 C CA . ALA A 1 100 ? -0.294 1.553 4.486 1.00 92.56 100 ALA A CA 1
ATOM 735 C C . ALA A 1 100 ? -0.494 0.555 5.624 1.00 92.56 100 ALA A C 1
ATOM 737 O O . ALA A 1 100 ? -1.533 0.582 6.280 1.00 92.56 100 ALA A O 1
ATOM 738 N N . TRP A 1 101 ? 0.507 -0.278 5.894 1.00 93.44 101 TRP A N 1
ATOM 739 C CA . TRP A 1 101 ? 0.481 -1.220 7.002 1.00 93.44 101 TRP A CA 1
ATOM 740 C C . TRP A 1 101 ? 0.272 -0.503 8.339 1.00 93.44 101 TRP A C 1
ATOM 742 O O . TRP A 1 101 ? -0.630 -0.865 9.092 1.00 93.44 101 TRP A O 1
ATOM 752 N N . PHE A 1 102 ? 1.028 0.562 8.610 1.00 93.69 102 PHE A N 1
ATOM 753 C CA . PHE A 1 102 ? 0.902 1.330 9.845 1.00 93.69 102 PHE A CA 1
ATOM 754 C C . PHE A 1 102 ? -0.487 1.963 9.981 1.00 93.69 102 PHE A C 1
ATOM 756 O O . PHE A 1 102 ? -1.160 1.764 10.984 1.00 93.69 102 PHE A O 1
ATOM 763 N N . VAL A 1 103 ? -0.955 2.689 8.964 1.00 92.75 103 VAL A N 1
ATOM 764 C CA . VAL A 1 103 ? -2.253 3.378 9.015 1.00 92.75 103 VAL A CA 1
ATOM 765 C C . VAL A 1 103 ? -3.400 2.388 9.220 1.00 92.75 103 VAL A C 1
ATOM 767 O O . VAL A 1 103 ? -4.257 2.603 10.073 1.00 92.75 103 VAL A O 1
ATOM 770 N N . LEU A 1 104 ? -3.414 1.286 8.474 1.00 91.69 104 LEU A N 1
ATOM 771 C CA . LEU A 1 104 ? -4.511 0.323 8.531 1.00 91.69 104 LEU A CA 1
ATOM 772 C C . LEU A 1 104 ? -4.471 -0.536 9.805 1.00 91.69 104 LEU A C 1
ATOM 774 O O . LEU A 1 104 ? -5.520 -0.807 10.381 1.00 91.69 104 LEU A O 1
ATOM 778 N N . THR A 1 105 ? -3.290 -0.910 10.307 1.00 92.94 105 THR A N 1
ATOM 779 C CA . THR A 1 105 ? -3.203 -1.638 11.587 1.00 92.94 105 THR A CA 1
ATOM 780 C C . THR A 1 105 ? -3.489 -0.736 12.782 1.00 92.94 105 THR A C 1
ATOM 782 O O . THR A 1 105 ? -4.228 -1.135 13.674 1.00 92.94 105 THR A O 1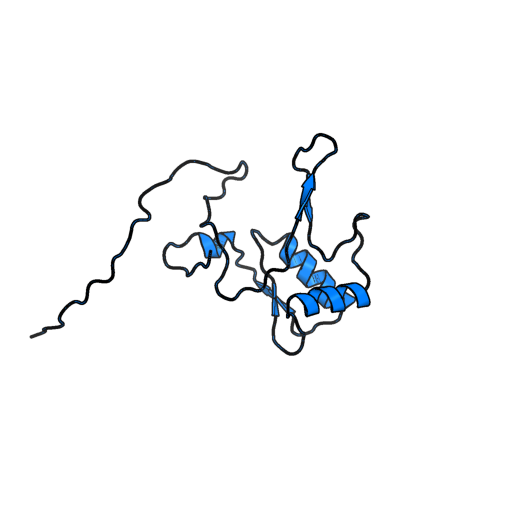
ATOM 785 N N . GLN A 1 106 ? -2.937 0.479 12.819 1.00 93.69 106 GLN A N 1
ATOM 786 C CA . GLN A 1 106 ? -3.025 1.335 14.004 1.00 93.69 106 GLN A CA 1
ATOM 787 C C . GLN A 1 106 ? -4.334 2.123 14.077 1.00 93.69 106 GLN A C 1
ATOM 789 O O . GLN A 1 106 ? -4.837 2.342 15.176 1.00 93.69 106 GLN A O 1
ATOM 794 N N . LEU A 1 107 ? -4.900 2.550 12.941 1.00 92.44 107 LEU A N 1
ATOM 795 C CA . LEU A 1 107 ? -6.137 3.343 12.941 1.00 92.44 107 LEU A CA 1
ATOM 796 C C . LEU A 1 107 ? -7.394 2.500 12.746 1.00 92.44 107 LEU A C 1
ATOM 798 O O . LEU A 1 107 ? -8.428 2.842 13.314 1.00 92.44 107 LEU A O 1
ATOM 802 N N . LEU A 1 108 ? -7.328 1.419 11.959 1.00 91.06 108 LEU A N 1
ATOM 803 C CA . LEU A 1 108 ? -8.479 0.528 11.753 1.00 91.06 108 LEU A CA 1
ATOM 804 C C . LEU A 1 108 ? -8.422 -0.734 12.614 1.00 91.06 108 LEU A C 1
ATOM 806 O O . LEU A 1 108 ? -9.411 -1.460 12.687 1.00 91.06 108 LEU A O 1
ATOM 810 N N . GLY A 1 109 ? -7.288 -1.000 13.267 1.00 90.50 109 GLY A N 1
ATOM 811 C CA . GLY A 1 109 ? -7.139 -2.162 14.133 1.00 90.50 109 GLY A CA 1
ATOM 812 C C . GLY A 1 109 ? -7.138 -3.491 13.383 1.00 90.50 109 GLY A C 1
ATOM 813 O O . GLY A 1 109 ? -7.503 -4.487 13.997 1.00 90.50 109 GLY A O 1
ATOM 814 N N . ASP A 1 110 ? -6.787 -3.530 12.088 1.00 88.81 110 ASP A N 1
ATOM 815 C CA . ASP A 1 110 ? -6.820 -4.769 11.296 1.00 88.81 110 ASP A CA 1
ATOM 816 C C . ASP A 1 110 ? -5.753 -5.766 11.795 1.00 88.81 110 ASP A C 1
ATOM 818 O O . ASP A 1 110 ? -4.560 -5.562 11.541 1.00 88.81 110 ASP A O 1
ATOM 822 N N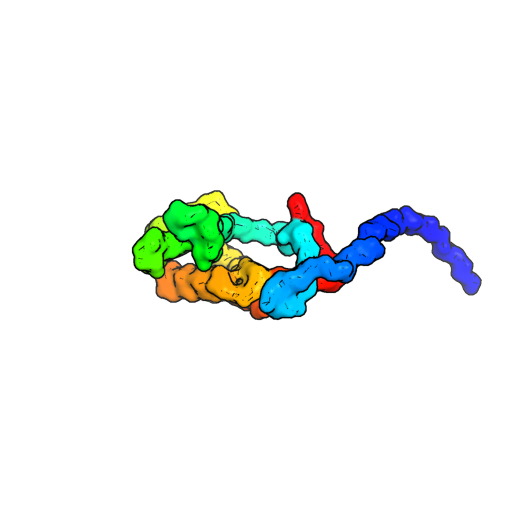 . PRO A 1 111 ? -6.141 -6.857 12.486 1.00 87.88 111 PRO A N 1
ATOM 823 C CA . PRO A 1 111 ? -5.180 -7.801 13.049 1.00 87.88 111 PRO A CA 1
ATOM 824 C C . PRO A 1 111 ? -4.616 -8.761 11.991 1.00 87.88 111 PRO A C 1
ATOM 826 O O . PRO A 1 111 ? -3.652 -9.477 12.260 1.00 87.88 111 PRO A O 1
ATOM 829 N N . ASN A 1 112 ? -5.221 -8.795 10.800 1.00 90.06 112 ASN A N 1
ATOM 830 C CA . ASN A 1 112 ? -4.903 -9.723 9.720 1.00 90.06 112 ASN A CA 1
ATOM 831 C C . ASN A 1 112 ? -4.025 -9.073 8.639 1.00 90.06 112 ASN A C 1
ATOM 833 O O . ASN A 1 112 ? -3.761 -9.697 7.609 1.00 90.06 112 ASN A O 1
ATOM 837 N N . LEU A 1 113 ? -3.583 -7.829 8.849 1.00 92.25 113 LEU A N 1
ATOM 838 C CA . LEU A 1 113 ? -2.720 -7.113 7.919 1.00 92.25 113 LEU A CA 1
ATOM 839 C C . LEU A 1 113 ? -1.239 -7.306 8.269 1.00 92.25 113 LEU A C 1
ATOM 841 O O . LEU A 1 113 ? -0.772 -6.931 9.348 1.00 92.25 113 LEU A O 1
ATOM 845 N N . ARG A 1 114 ? -0.477 -7.843 7.317 1.00 91.81 114 ARG A N 1
ATOM 846 C CA . ARG A 1 114 ? 0.982 -7.995 7.398 1.00 91.81 114 ARG A CA 1
ATOM 847 C C . ARG A 1 114 ? 1.673 -7.164 6.326 1.00 91.81 114 ARG A C 1
ATOM 849 O O . ARG A 1 114 ? 1.057 -6.779 5.336 1.00 91.81 114 ARG A O 1
ATOM 856 N N . GLU A 1 115 ? 2.961 -6.917 6.511 1.00 89.81 115 GLU A N 1
ATOM 857 C CA . GLU A 1 115 ? 3.821 -6.358 5.471 1.00 89.81 115 GLU A CA 1
ATOM 858 C C . GLU A 1 115 ? 4.705 -7.462 4.882 1.00 89.81 115 GLU A C 1
ATOM 860 O O . GLU A 1 115 ? 5.175 -8.350 5.594 1.00 89.81 115 GLU A O 1
ATOM 865 N N . HIS A 1 116 ? 4.895 -7.428 3.565 1.00 85.31 116 HIS A N 1
ATOM 866 C CA . HIS A 1 116 ? 5.836 -8.297 2.878 1.00 85.31 116 HIS A CA 1
ATOM 867 C C . HIS A 1 116 ? 7.189 -7.605 2.731 1.00 85.31 116 HIS A C 1
ATOM 869 O O . HIS A 1 116 ? 7.344 -6.729 1.881 1.00 85.31 116 HIS A O 1
ATOM 875 N N . ASP A 1 117 ? 8.181 -8.064 3.491 1.00 73.19 117 ASP A N 1
ATOM 876 C CA . ASP A 1 117 ? 9.535 -7.493 3.489 1.00 73.19 117 ASP A CA 1
ATOM 877 C C . ASP A 1 117 ? 10.250 -7.615 2.129 1.00 73.19 117 ASP A C 1
ATOM 879 O O . ASP A 1 117 ? 11.112 -6.802 1.795 1.00 73.19 117 ASP A O 1
ATOM 883 N N . ARG A 1 118 ? 9.889 -8.613 1.305 1.00 71.56 118 ARG A N 1
ATOM 884 C CA . ARG A 1 118 ? 10.488 -8.819 -0.026 1.00 71.56 118 ARG A CA 1
ATOM 885 C C . ARG A 1 118 ? 9.741 -8.034 -1.098 1.00 71.56 118 ARG A C 1
ATOM 887 O O . ARG A 1 118 ? 8.865 -8.539 -1.792 1.00 71.56 118 ARG A O 1
ATOM 894 N N . PHE A 1 119 ? 10.040 -6.753 -1.212 1.00 83.50 119 PHE A N 1
ATOM 895 C CA . PHE A 1 119 ? 9.315 -5.842 -2.100 1.00 83.50 119 PHE A CA 1
ATOM 896 C C . PHE A 1 119 ? 9.445 -6.192 -3.597 1.00 83.50 119 PHE A C 1
ATOM 898 O O . PHE A 1 119 ? 10.153 -7.122 -3.990 1.00 83.50 119 PHE A O 1
ATOM 905 N N . TRP A 1 120 ? 8.787 -5.421 -4.473 1.00 85.75 120 TRP A N 1
ATOM 906 C CA . TRP A 1 120 ? 8.889 -5.613 -5.928 1.00 85.75 120 TRP A CA 1
ATOM 907 C C . TRP A 1 120 ? 10.336 -5.602 -6.424 1.00 85.75 120 TRP A C 1
ATOM 909 O O . TRP A 1 120 ? 10.666 -6.320 -7.363 1.00 85.75 120 TRP A O 1
ATOM 919 N N . ALA A 1 121 ? 11.204 -4.833 -5.762 1.00 81.25 121 ALA A N 1
ATOM 920 C CA . ALA A 1 121 ? 12.631 -4.826 -6.036 1.00 81.25 121 ALA A CA 1
ATOM 921 C C . ALA A 1 121 ? 13.276 -6.228 -6.003 1.00 81.25 121 ALA A C 1
ATOM 923 O O . ALA A 1 121 ? 14.222 -6.502 -6.739 1.00 81.25 121 ALA A O 1
ATOM 924 N N . GLU A 1 122 ? 12.755 -7.126 -5.172 1.00 80.25 122 GLU A N 1
ATOM 925 C CA . GLU A 1 122 ? 13.233 -8.501 -5.062 1.00 80.25 122 GLU A CA 1
ATOM 926 C C . GLU A 1 122 ? 12.410 -9.471 -5.916 1.00 80.25 122 GLU A C 1
ATOM 928 O O . GLU A 1 122 ? 12.982 -10.375 -6.518 1.00 80.25 122 GLU A O 1
ATOM 933 N N . TRP A 1 123 ? 11.090 -9.274 -6.030 1.00 83.50 123 TRP A N 1
ATOM 934 C CA . TRP A 1 123 ? 10.211 -10.137 -6.838 1.00 83.50 123 TRP A CA 1
ATOM 935 C C . TRP A 1 123 ? 10.410 -9.964 -8.348 1.00 83.50 123 TRP A C 1
ATOM 937 O O . TRP A 1 123 ? 10.395 -10.933 -9.100 1.00 83.50 123 TRP A O 1
ATOM 947 N N . GLY A 1 124 ? 10.577 -8.725 -8.809 1.00 81.00 124 GLY A N 1
ATOM 948 C CA . GLY A 1 124 ? 10.635 -8.369 -10.227 1.00 81.00 124 GLY A CA 1
ATOM 949 C C . GLY A 1 124 ? 12.009 -8.553 -10.874 1.00 81.00 124 GLY A C 1
ATOM 950 O O . GLY A 1 124 ? 12.171 -8.189 -12.041 1.00 81.00 124 GLY A O 1
ATOM 951 N N . ASN A 1 125 ? 12.997 -9.056 -10.124 1.00 79.12 125 ASN A N 1
ATOM 952 C CA . ASN A 1 125 ? 14.377 -9.231 -10.579 1.00 79.12 125 ASN A CA 1
ATOM 953 C C . ASN A 1 125 ? 14.655 -10.640 -11.156 1.00 79.12 125 ASN A C 1
ATOM 955 O O . ASN A 1 125 ? 15.226 -10.723 -12.246 1.00 79.12 125 ASN A O 1
ATOM 959 N N . PRO A 1 126 ? 14.244 -11.756 -10.515 1.00 81.88 126 PRO A N 1
ATOM 960 C CA . PRO A 1 126 ? 14.426 -13.082 -11.095 1.00 81.88 126 PRO A CA 1
ATOM 961 C C . PRO A 1 126 ? 13.583 -13.273 -12.366 1.00 81.88 126 PRO A C 1
ATOM 963 O O . PRO A 1 126 ? 12.459 -12.782 -12.485 1.00 81.88 126 PRO A O 1
ATOM 966 N N . VAL A 1 127 ? 14.132 -13.996 -13.345 1.00 77.62 127 VAL A N 1
ATOM 967 C CA . VAL A 1 127 ? 13.505 -14.178 -14.669 1.00 77.62 127 VAL A CA 1
ATOM 968 C C . VAL A 1 127 ? 12.297 -15.122 -14.618 1.00 77.62 127 VAL A C 1
ATOM 970 O O . VAL A 1 127 ? 11.428 -15.044 -15.487 1.00 77.62 127 VAL A O 1
ATOM 973 N N . ASP A 1 128 ? 12.256 -15.990 -13.614 1.00 84.44 128 ASP A N 1
ATOM 974 C CA . ASP A 1 128 ? 11.308 -17.084 -13.402 1.00 84.44 128 ASP A CA 1
ATOM 975 C C . ASP A 1 128 ? 10.116 -16.720 -12.505 1.00 84.44 128 ASP A C 1
ATOM 977 O O . ASP A 1 128 ? 9.154 -17.486 -12.429 1.00 84.44 128 ASP A O 1
ATOM 981 N N . MET A 1 129 ? 10.136 -15.551 -11.864 1.00 85.19 129 MET A N 1
ATOM 982 C CA . MET A 1 129 ? 9.006 -15.091 -11.061 1.00 85.19 129 MET A CA 1
ATOM 983 C C . MET A 1 129 ? 7.850 -14.633 -11.960 1.00 85.19 129 MET A C 1
ATOM 985 O O . MET A 1 129 ? 8.075 -13.951 -12.968 1.00 85.19 129 MET A O 1
ATOM 989 N N . PRO A 1 130 ? 6.596 -14.981 -11.619 1.00 87.69 130 PRO A N 1
ATOM 990 C CA . PRO A 1 130 ? 5.453 -14.614 -12.435 1.00 87.69 130 PRO A CA 1
ATOM 991 C C . PRO A 1 130 ? 5.137 -13.119 -12.272 1.00 87.69 130 PRO A C 1
ATOM 993 O O . PRO A 1 130 ? 5.224 -12.560 -11.175 1.00 87.69 130 PRO A O 1
ATOM 996 N N . VAL A 1 131 ? 4.778 -12.475 -13.384 1.00 86.44 131 VAL A N 1
ATOM 997 C CA . VAL A 1 131 ? 4.500 -11.035 -13.483 1.00 86.44 131 VAL A CA 1
ATOM 998 C C . VAL A 1 131 ? 3.265 -10.827 -14.355 1.00 86.44 131 VAL A C 1
ATOM 1000 O O . VAL A 1 131 ? 3.222 -11.323 -15.481 1.00 86.44 131 VAL A O 1
ATOM 1003 N N . GLU A 1 132 ? 2.295 -10.069 -13.850 1.00 87.94 132 GLU A N 1
ATOM 1004 C CA . GLU A 1 132 ? 1.164 -9.546 -14.627 1.00 87.94 132 GLU A CA 1
ATOM 1005 C C . GLU A 1 132 ? 1.473 -8.123 -15.124 1.00 87.94 132 GLU A C 1
ATOM 1007 O O . GLU A 1 132 ? 2.275 -7.406 -14.515 1.00 87.94 132 GLU A O 1
ATOM 1012 N N . LYS A 1 133 ? 0.886 -7.735 -16.262 1.00 78.12 133 LYS A N 1
ATOM 1013 C CA . LYS A 1 133 ? 1.078 -6.434 -16.921 1.00 78.12 133 LYS A CA 1
ATOM 1014 C C . LYS A 1 133 ? -0.249 -5.737 -17.153 1.00 78.12 133 LYS A C 1
ATOM 1016 O O . LYS A 1 133 ? -1.200 -6.453 -17.535 1.00 78.12 133 LYS A O 1
#